Protein AF-A0A0E0BGH5-F1 (afdb_monomer)

Radius of gyration: 12.34 Å; Cα contacts (8 Å, |Δi|>4): 49; chains: 1; bounding box: 34×14×33 Å

Mean predicted aligned error: 3.09 Å

Structure (mmCIF, N/CA/C/O backbone):
data_AF-A0A0E0BGH5-F1
#
_entry.id   AF-A0A0E0BGH5-F1
#
loop_
_atom_site.group_PDB
_atom_site.id
_atom_site.type_symbol
_atom_site.label_atom_id
_atom_site.label_alt_id
_atom_site.label_comp_id
_atom_site.label_asym_id
_atom_site.label_entity_id
_atom_site.label_seq_id
_atom_site.pdbx_PDB_ins_code
_atom_site.Cartn_x
_atom_site.Cartn_y
_atom_site.Cartn_z
_atom_site.occupancy
_atom_site.B_iso_or_equiv
_atom_site.auth_seq_id
_atom_site.auth_comp_id
_atom_site.auth_asym_id
_atom_site.auth_atom_id
_atom_site.pdbx_PDB_model_num
ATOM 1 N N . MET A 1 1 ? -6.940 -0.889 -9.302 1.00 89.00 1 MET A N 1
ATOM 2 C CA . MET A 1 1 ? -5.650 -0.805 -8.582 1.00 89.00 1 MET A CA 1
ATOM 3 C C . MET A 1 1 ? -4.455 -0.780 -9.535 1.00 89.00 1 MET A C 1
ATOM 5 O O . MET A 1 1 ? -3.758 0.227 -9.559 1.00 89.00 1 MET A O 1
ATOM 9 N N . PHE A 1 2 ? -4.244 -1.822 -10.345 1.00 95.31 2 PHE A N 1
ATOM 10 C CA . PHE A 1 2 ? -3.069 -1.960 -11.222 1.00 95.31 2 PHE A CA 1
ATOM 11 C C . PHE A 1 2 ? -3.358 -1.600 -12.691 1.00 95.31 2 PHE A C 1
ATOM 13 O O . PHE A 1 2 ? -4.525 -1.564 -13.093 1.00 95.31 2 PHE A O 1
ATOM 20 N N . LYS A 1 3 ? -2.307 -1.273 -13.450 1.00 94.31 3 LYS A N 1
ATOM 21 C CA . LYS A 1 3 ? -2.285 -1.234 -14.921 1.00 94.31 3 LYS A CA 1
ATOM 22 C C . LYS A 1 3 ? -1.923 -2.628 -15.454 1.00 94.31 3 LYS A C 1
ATOM 24 O O . LYS A 1 3 ? -1.587 -3.522 -14.678 1.00 94.31 3 LYS A O 1
ATOM 29 N N . ASP A 1 4 ? -1.912 -2.772 -16.773 1.00 96.94 4 ASP A N 1
ATOM 30 C CA . ASP A 1 4 ? -1.604 -4.040 -17.448 1.00 96.94 4 ASP A CA 1
ATOM 31 C C . ASP A 1 4 ? -0.141 -4.48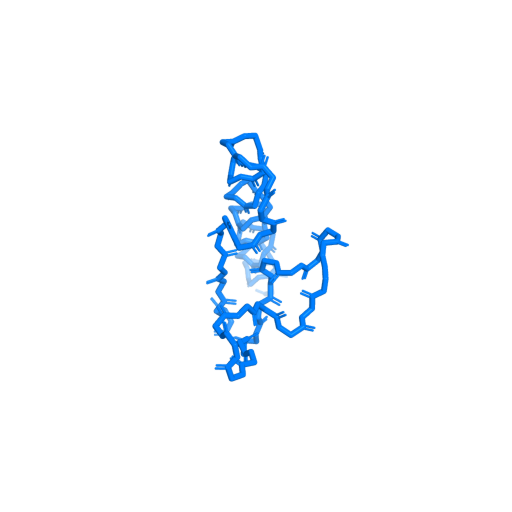7 -17.260 1.00 96.94 4 ASP A C 1
ATOM 33 O O . ASP A 1 4 ? 0.168 -5.666 -17.386 1.00 96.94 4 ASP A O 1
ATOM 37 N N . ASP A 1 5 ? 0.75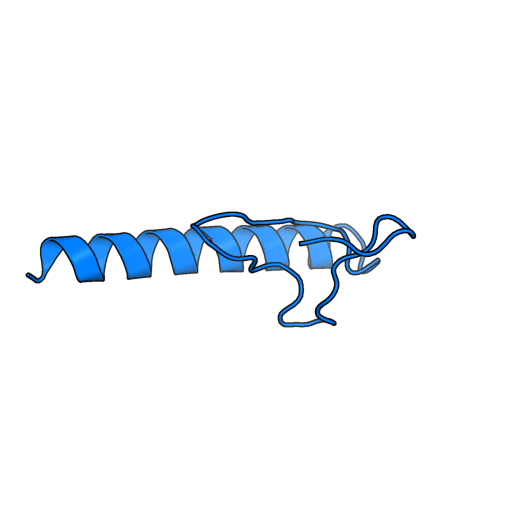3 -3.564 -16.887 1.00 94.00 5 ASP A N 1
ATOM 38 C CA . ASP A 1 5 ? 2.156 -3.845 -16.543 1.00 94.00 5 ASP A CA 1
ATOM 39 C C . ASP A 1 5 ? 2.347 -4.403 -15.115 1.00 94.00 5 ASP A C 1
ATOM 41 O O . ASP A 1 5 ? 3.476 -4.643 -14.687 1.00 94.00 5 ASP A O 1
ATOM 45 N N . GLY A 1 6 ? 1.259 -4.584 -14.359 1.00 92.38 6 GLY A N 1
ATOM 46 C CA . GLY A 1 6 ? 1.290 -5.066 -12.978 1.00 92.38 6 GLY A CA 1
ATOM 47 C C . GLY A 1 6 ? 1.655 -4.003 -11.936 1.00 92.38 6 GLY A C 1
ATOM 48 O O . GLY A 1 6 ? 1.753 -4.329 -10.753 1.00 92.38 6 GLY A O 1
ATOM 49 N N . PHE A 1 7 ? 1.820 -2.731 -12.319 1.00 94.44 7 PHE A N 1
ATOM 50 C CA . PHE A 1 7 ? 2.106 -1.633 -11.392 1.00 94.44 7 PHE A CA 1
ATOM 51 C C . PHE A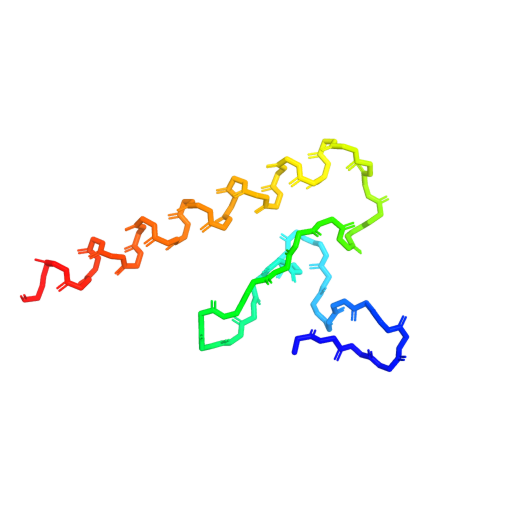 1 7 ? 0.860 -0.796 -11.062 1.00 94.44 7 PHE A C 1
ATOM 53 O O . PHE A 1 7 ? -0.073 -0.704 -11.864 1.00 94.44 7 PHE A O 1
ATOM 60 N N . PRO A 1 8 ? 0.798 -0.169 -9.870 1.00 95.69 8 PRO A N 1
ATOM 61 C CA . PRO A 1 8 ? -0.317 0.683 -9.484 1.00 95.69 8 PRO A CA 1
ATOM 62 C C . PRO A 1 8 ? -0.572 1.800 -10.497 1.00 95.69 8 PRO A C 1
ATOM 64 O O . PRO A 1 8 ? 0.355 2.407 -11.038 1.00 95.69 8 PRO A O 1
ATOM 67 N N . LYS A 1 9 ? -1.852 2.113 -10.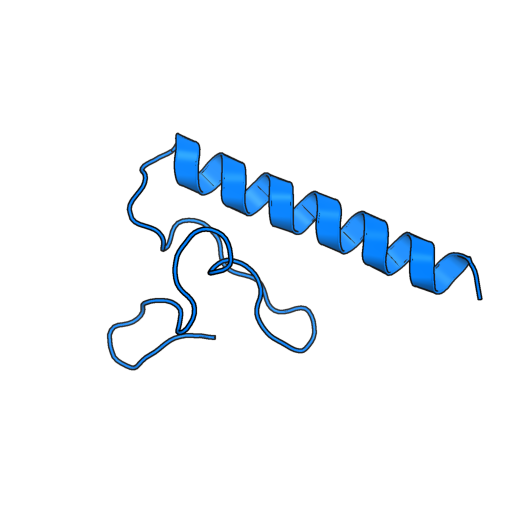725 1.00 95.19 9 LYS A N 1
ATOM 68 C CA . LYS A 1 9 ? -2.260 3.229 -11.596 1.00 95.19 9 LYS A CA 1
ATOM 69 C C . LYS A 1 9 ? -1.770 4.578 -11.057 1.00 95.19 9 LYS A C 1
ATOM 71 O O . LYS A 1 9 ? -1.409 5.452 -11.839 1.00 95.19 9 LYS A O 1
ATOM 76 N N . LYS A 1 10 ? -1.753 4.733 -9.729 1.00 95.38 10 LYS A N 1
ATOM 77 C CA . LYS A 1 10 ? -1.252 5.920 -9.024 1.00 95.38 10 LYS A CA 1
ATOM 78 C C . LYS A 1 10 ? 0.259 5.819 -8.811 1.00 95.38 10 LYS A C 1
ATOM 80 O O . LYS A 1 10 ? 0.783 4.732 -8.589 1.00 95.38 10 LYS A O 1
ATOM 85 N N . PHE A 1 11 ? 0.941 6.958 -8.823 1.00 93.75 11 PHE A N 1
ATOM 86 C CA . PHE A 1 11 ? 2.375 7.039 -8.550 1.00 93.75 11 PHE A CA 1
ATOM 87 C C . PHE A 1 11 ? 2.665 7.270 -7.062 1.00 93.75 11 PHE A C 1
ATOM 89 O O . PHE A 1 11 ? 1.806 7.730 -6.304 1.00 93.75 11 PHE A O 1
ATOM 96 N N . PHE A 1 12 ? 3.897 6.961 -6.654 1.00 94.00 12 PHE A N 1
ATOM 97 C CA . PHE A 1 12 ? 4.421 7.331 -5.340 1.00 94.00 12 PHE A CA 1
ATOM 98 C C . PHE A 1 12 ? 4.242 8.843 -5.092 1.00 94.00 12 PHE A C 1
ATOM 100 O O . PHE A 1 12 ? 4.479 9.621 -6.018 1.00 94.00 12 PHE A O 1
ATOM 107 N N . PRO A 1 13 ? 3.848 9.279 -3.877 1.00 94.19 13 PRO A N 1
ATOM 108 C CA . PRO A 1 13 ? 3.696 8.495 -2.640 1.00 94.19 13 PRO A CA 1
ATOM 109 C C . PRO A 1 13 ? 2.299 7.900 -2.400 1.00 94.19 13 PRO A C 1
ATOM 111 O O . PRO A 1 13 ? 2.074 7.289 -1.362 1.00 94.19 13 PRO A O 1
ATOM 114 N N . ASN A 1 14 ? 1.356 8.062 -3.331 1.00 94.81 14 ASN A N 1
ATOM 115 C CA . ASN A 1 14 ? -0.059 7.717 -3.127 1.00 94.81 14 ASN A CA 1
ATOM 116 C C . ASN A 1 14 ? -0.488 6.433 -3.856 1.00 94.81 14 ASN A C 1
ATOM 118 O O . ASN A 1 14 ? -1.680 6.175 -4.034 1.00 94.81 14 ASN A O 1
ATOM 122 N N . HIS A 1 15 ? 0.476 5.631 -4.310 1.00 96.88 15 HIS A N 1
ATOM 123 C CA . HIS A 1 15 ? 0.246 4.400 -5.071 1.00 96.88 15 HIS A CA 1
ATOM 124 C C . HIS A 1 15 ? -0.404 3.290 -4.244 1.00 96.88 15 HIS A C 1
ATOM 126 O O . HIS A 1 15 ? -1.087 2.446 -4.811 1.00 96.88 15 HIS A O 1
ATOM 132 N N . TRP A 1 16 ? -0.215 3.303 -2.924 1.00 97.50 16 TRP A N 1
ATOM 133 C CA . TRP A 1 16 ? -0.616 2.230 -2.011 1.00 97.50 16 TRP A CA 1
ATOM 134 C C . TRP A 1 16 ? -2.133 2.131 -1.764 1.00 97.50 16 TRP A C 1
ATOM 136 O O . TRP A 1 16 ? -2.610 1.075 -1.345 1.00 97.50 16 TRP A O 1
ATOM 146 N N . LYS A 1 17 ? -2.906 3.199 -2.036 1.00 97.00 17 LYS A N 1
ATOM 147 C CA . LYS A 1 17 ? -4.356 3.269 -1.770 1.00 97.00 17 LYS A CA 1
ATOM 148 C C . LYS A 1 17 ? -5.204 3.094 -3.033 1.00 97.00 17 LYS A C 1
ATOM 150 O O . LYS A 1 17 ? -5.256 3.978 -3.903 1.00 97.00 17 LYS A O 1
ATOM 155 N N . GLY A 1 18 ? -5.940 1.986 -3.073 1.00 94.31 18 GLY A N 1
ATOM 156 C CA . GLY A 1 18 ? -6.976 1.691 -4.056 1.00 94.31 18 GLY A CA 1
ATOM 157 C C . GLY A 1 18 ? -8.363 2.150 -3.607 1.00 94.31 18 GLY A C 1
ATOM 158 O O . GLY A 1 18 ? -8.511 3.011 -2.741 1.00 94.31 18 GLY A O 1
ATOM 159 N N . GLU A 1 19 ? -9.381 1.588 -4.243 1.00 93.88 19 GLU A N 1
ATOM 160 C CA . GLU A 1 19 ? -10.794 1.841 -3.949 1.00 93.88 19 GLU A CA 1
ATOM 161 C C . GLU A 1 19 ? -11.367 0.695 -3.108 1.00 93.88 19 GLU A C 1
ATOM 163 O O . GLU A 1 19 ? -10.795 -0.395 -3.084 1.00 93.88 19 GLU A O 1
ATOM 168 N N . ASN A 1 20 ? -12.492 0.933 -2.427 1.00 92.62 20 ASN A N 1
ATOM 169 C CA . ASN A 1 20 ? -13.236 -0.088 -1.675 1.00 92.62 20 ASN A CA 1
ATOM 170 C C . ASN A 1 20 ? -12.379 -0.871 -0.662 1.00 92.62 20 ASN A C 1
ATOM 172 O O . ASN A 1 20 ? -12.488 -2.087 -0.548 1.00 92.62 20 ASN A O 1
ATOM 176 N N . GLY A 1 21 ? -11.480 -0.175 0.043 1.00 93.00 21 GLY A N 1
ATOM 177 C CA . GLY A 1 21 ? -10.602 -0.791 1.043 1.00 93.00 21 GLY A CA 1
ATOM 178 C C . GLY A 1 21 ? -9.489 -1.675 0.470 1.00 93.00 21 GLY A C 1
ATOM 179 O O . GLY A 1 21 ? -8.828 -2.380 1.226 1.00 93.00 21 GLY A O 1
ATOM 180 N N . LEU A 1 22 ? -9.252 -1.650 -0.845 1.00 95.62 22 LEU A N 1
ATOM 181 C CA . LEU A 1 22 ? -8.136 -2.361 -1.461 1.00 95.62 22 LEU A CA 1
ATOM 182 C C . LEU A 1 22 ? -6.835 -1.560 -1.321 1.00 95.62 22 LEU A C 1
ATOM 184 O O . LEU A 1 22 ? -6.772 -0.384 -1.689 1.00 95.62 22 LEU A O 1
ATOM 188 N N . TYR A 1 23 ? -5.771 -2.228 -0.883 1.00 97.44 23 TYR A N 1
ATOM 189 C CA . TYR A 1 23 ? -4.442 -1.641 -0.718 1.00 97.44 23 TYR A CA 1
ATOM 190 C C . TYR A 1 23 ? -3.360 -2.483 -1.400 1.00 97.44 23 TYR A C 1
ATOM 192 O O . TYR A 1 23 ? -3.549 -3.672 -1.654 1.00 97.44 23 TYR A O 1
ATOM 200 N N . CYS A 1 24 ? -2.214 -1.872 -1.700 1.00 96.88 24 CYS A N 1
ATOM 201 C CA . CYS A 1 24 ? -1.022 -2.575 -2.174 1.00 96.88 24 CYS A CA 1
ATOM 202 C C . CYS A 1 24 ? 0.240 -1.990 -1.534 1.00 96.88 24 CYS A C 1
ATOM 204 O O . CYS A 1 24 ? 0.342 -0.777 -1.368 1.00 96.88 24 CYS A O 1
ATOM 206 N N . ALA A 1 25 ? 1.225 -2.836 -1.239 1.00 97.38 25 ALA A N 1
ATOM 207 C CA . ALA A 1 25 ? 2.508 -2.421 -0.680 1.00 97.38 25 ALA A CA 1
ATOM 208 C C . ALA A 1 25 ? 3.666 -2.931 -1.543 1.00 97.38 25 ALA A C 1
ATOM 210 O O . ALA A 1 25 ? 3.611 -4.041 -2.068 1.00 97.38 25 ALA A O 1
ATOM 211 N N . GLY A 1 26 ? 4.715 -2.121 -1.694 1.00 96.44 26 GLY A N 1
ATOM 212 C CA . GLY A 1 26 ? 5.978 -2.546 -2.308 1.00 96.44 26 GLY A CA 1
ATOM 213 C C . GLY A 1 26 ? 6.098 -2.362 -3.817 1.00 96.44 26 GLY A C 1
ATOM 214 O O . GLY A 1 26 ? 7.163 -2.602 -4.382 1.00 96.44 26 GLY A O 1
ATOM 215 N N . PHE A 1 27 ? 5.066 -1.845 -4.481 1.00 95.44 27 PHE A N 1
ATOM 216 C CA . PHE A 1 27 ? 5.082 -1.655 -5.933 1.00 95.44 27 PHE A CA 1
ATOM 217 C C . PHE A 1 27 ? 5.750 -0.344 -6.391 1.00 95.44 27 PHE A C 1
ATOM 219 O O . PHE A 1 27 ? 5.877 -0.096 -7.587 1.00 95.44 27 PHE A O 1
ATOM 226 N N . ALA A 1 28 ? 6.238 0.492 -5.468 1.00 94.00 28 ALA A N 1
ATOM 227 C CA . ALA A 1 28 ? 6.953 1.726 -5.810 1.00 94.00 28 ALA A CA 1
ATOM 228 C C . ALA A 1 28 ? 8.414 1.518 -6.255 1.00 94.00 28 ALA A C 1
ATOM 230 O O . ALA A 1 28 ? 9.058 2.489 -6.646 1.00 94.00 28 ALA A O 1
ATOM 231 N N . ARG A 1 29 ? 8.955 0.287 -6.189 1.00 94.75 29 ARG A N 1
ATOM 232 C CA . ARG A 1 29 ? 10.377 -0.026 -6.473 1.00 94.75 29 ARG A CA 1
ATOM 233 C C . ARG A 1 29 ? 11.360 0.789 -5.616 1.00 94.75 29 ARG A C 1
ATOM 235 O O . ARG A 1 29 ? 12.384 1.261 -6.093 1.00 94.75 29 ARG A O 1
ATOM 242 N N . ARG A 1 30 ? 11.041 0.953 -4.328 1.00 95.44 30 ARG A N 1
ATOM 243 C CA . ARG A 1 30 ? 11.835 1.729 -3.352 1.00 95.44 30 ARG A CA 1
ATOM 244 C C . ARG A 1 30 ? 12.502 0.861 -2.274 1.00 95.44 30 ARG A C 1
ATOM 246 O O . ARG A 1 30 ? 12.846 1.356 -1.204 1.00 95.44 30 ARG A O 1
ATOM 253 N N . GLY A 1 31 ? 12.660 -0.436 -2.542 1.00 97.12 31 GLY A N 1
ATOM 254 C CA . GLY A 1 31 ? 13.241 -1.399 -1.601 1.00 97.12 31 GLY A CA 1
ATOM 255 C C . GLY A 1 31 ? 12.433 -1.563 -0.306 1.00 97.12 31 GLY A C 1
ATOM 256 O O . GLY A 1 31 ? 11.275 -1.149 -0.221 1.00 97.12 31 GLY A O 1
ATOM 257 N N . LEU A 1 32 ? 13.062 -2.157 0.715 1.00 98.06 32 LEU A N 1
ATOM 258 C CA . LEU A 1 32 ? 12.430 -2.464 2.008 1.00 98.06 32 LEU A CA 1
ATOM 259 C C . LEU A 1 32 ? 11.861 -1.222 2.707 1.00 98.06 32 LEU A C 1
ATOM 261 O O . LEU A 1 32 ? 10.764 -1.276 3.254 1.00 98.06 32 LEU A O 1
ATOM 265 N N . ALA A 1 33 ? 12.563 -0.087 2.635 1.00 97.62 33 ALA A N 1
ATOM 266 C CA . ALA A 1 33 ? 12.093 1.170 3.217 1.00 97.62 33 ALA A CA 1
ATOM 267 C C . ALA A 1 33 ? 10.782 1.655 2.571 1.00 97.62 33 ALA A C 1
ATOM 269 O O . ALA A 1 33 ? 9.892 2.143 3.263 1.00 97.62 33 ALA A O 1
ATOM 270 N N . GLY A 1 34 ? 10.635 1.484 1.252 1.00 97.44 34 GLY A N 1
ATOM 271 C CA . GLY A 1 34 ? 9.386 1.779 0.552 1.00 97.44 34 GLY A CA 1
ATOM 272 C C . GLY A 1 34 ? 8.244 0.850 0.953 1.00 97.44 34 GLY A C 1
ATOM 273 O O . GLY A 1 34 ? 7.137 1.318 1.188 1.00 97.44 34 GLY A O 1
ATOM 274 N N . ILE A 1 35 ? 8.528 -0.449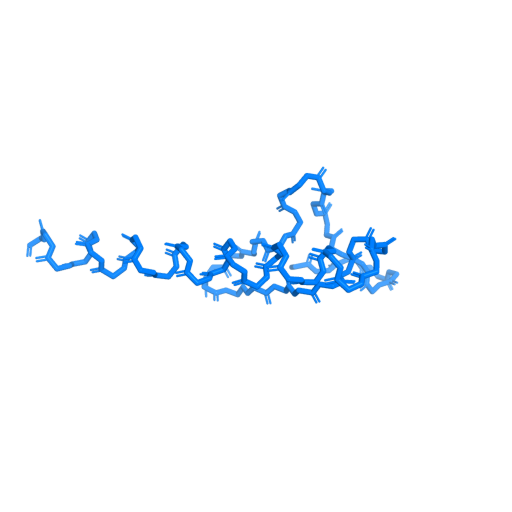 1.089 1.00 98.06 35 ILE A N 1
ATOM 275 C CA . ILE A 1 35 ? 7.540 -1.439 1.547 1.00 98.06 35 ILE A CA 1
ATOM 276 C C . ILE A 1 35 ? 7.044 -1.085 2.954 1.00 98.06 35 ILE A C 1
ATOM 278 O O . ILE A 1 35 ? 5.838 -1.070 3.192 1.00 98.06 35 ILE A O 1
ATOM 282 N N . ALA A 1 36 ? 7.961 -0.755 3.867 1.00 98.38 36 ALA A N 1
ATOM 283 C CA . ALA A 1 36 ? 7.624 -0.366 5.234 1.00 98.38 36 ALA A CA 1
ATOM 284 C C . ALA A 1 36 ? 6.763 0.906 5.277 1.00 98.38 36 ALA A C 1
ATOM 286 O O . ALA A 1 36 ? 5.811 0.985 6.051 1.00 98.38 36 ALA A O 1
ATOM 287 N N . MET A 1 37 ? 7.065 1.885 4.421 1.00 98.12 37 MET A N 1
ATOM 288 C CA . MET A 1 37 ? 6.287 3.118 4.312 1.00 98.12 37 MET A CA 1
ATOM 289 C C . MET A 1 37 ? 4.864 2.861 3.817 1.00 98.12 37 MET A C 1
ATOM 291 O O . MET A 1 37 ? 3.914 3.368 4.408 1.00 98.12 37 MET A O 1
ATOM 295 N N . ASP A 1 38 ? 4.712 2.039 2.778 1.00 98.00 38 ASP A N 1
ATOM 296 C CA . ASP A 1 38 ? 3.395 1.656 2.270 1.00 98.00 38 ASP A CA 1
ATOM 297 C C . ASP A 1 38 ? 2.586 0.919 3.342 1.00 98.00 38 ASP A C 1
ATOM 299 O O . ASP A 1 38 ? 1.434 1.268 3.587 1.00 98.00 38 ASP A O 1
ATOM 303 N N . ALA A 1 39 ? 3.195 -0.059 4.023 1.00 98.50 39 ALA A N 1
ATOM 304 C CA . ALA A 1 39 ? 2.545 -0.821 5.087 1.00 98.50 39 ALA A CA 1
ATOM 305 C C . ALA A 1 39 ? 2.071 0.080 6.238 1.00 98.50 39 ALA A C 1
ATOM 307 O O . ALA A 1 39 ? 0.942 -0.068 6.706 1.00 98.50 39 ALA A O 1
ATOM 308 N N . LYS A 1 40 ? 2.900 1.049 6.651 1.00 98.44 40 LYS A N 1
ATOM 309 C CA . LYS A 1 40 ? 2.526 2.033 7.671 1.00 98.44 40 LYS A CA 1
ATOM 310 C C . LYS A 1 40 ? 1.341 2.888 7.218 1.00 98.44 40 LYS A C 1
ATOM 312 O O . LYS A 1 40 ? 0.358 2.980 7.942 1.00 98.44 40 LYS A O 1
ATOM 317 N N . ASN A 1 41 ? 1.396 3.444 6.008 1.00 98.12 41 ASN A N 1
ATOM 318 C CA . ASN A 1 41 ? 0.312 4.274 5.480 1.00 98.12 41 ASN A CA 1
ATOM 319 C C . ASN A 1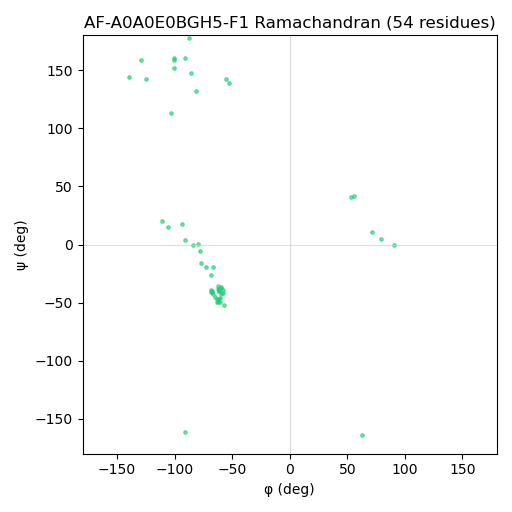 41 ? -1.021 3.510 5.392 1.00 98.12 41 ASN A C 1
ATOM 321 O O . ASN A 1 41 ? -2.079 4.075 5.662 1.00 98.12 41 ASN A O 1
ATOM 325 N N . ILE A 1 42 ? -0.972 2.224 5.030 1.00 98.31 42 ILE A N 1
ATOM 326 C CA . ILE A 1 42 ? -2.148 1.347 5.001 1.00 98.31 42 ILE A CA 1
ATOM 327 C C . ILE A 1 42 ? -2.728 1.178 6.406 1.00 98.31 42 ILE A C 1
ATOM 329 O O . ILE A 1 42 ? -3.932 1.360 6.583 1.00 98.31 42 ILE A O 1
ATOM 333 N N . ALA A 1 43 ? -1.889 0.854 7.393 1.00 98.38 43 ALA A N 1
ATOM 334 C CA . ALA A 1 43 ? -2.322 0.682 8.777 1.00 98.38 43 ALA A CA 1
ATOM 335 C C . ALA A 1 43 ? -2.945 1.971 9.337 1.00 98.38 43 ALA A C 1
ATOM 337 O O . ALA A 1 43 ? -4.073 1.935 9.828 1.00 98.38 43 ALA A O 1
ATOM 338 N N . ASP A 1 44 ? -2.263 3.107 9.171 1.00 98.06 44 ASP A N 1
ATOM 339 C CA . ASP A 1 44 ? -2.737 4.421 9.622 1.00 98.06 44 ASP A CA 1
ATOM 340 C C . ASP A 1 44 ? -4.093 4.769 8.981 1.00 98.06 44 ASP A C 1
ATOM 342 O O . ASP A 1 44 ? -5.011 5.246 9.649 1.00 98.06 44 ASP A O 1
ATOM 346 N N . HIS A 1 45 ? -4.261 4.476 7.687 1.00 97.44 45 HIS A N 1
ATOM 347 C CA . HIS A 1 45 ? -5.516 4.725 6.986 1.00 97.44 45 HIS A CA 1
ATOM 348 C C . HIS A 1 45 ? -6.662 3.824 7.465 1.00 97.44 45 HIS A C 1
ATOM 350 O O . HIS A 1 45 ? -7.798 4.292 7.569 1.00 97.44 45 HIS A O 1
ATOM 356 N N . ILE A 1 46 ? -6.395 2.546 7.751 1.00 97.44 46 ILE A N 1
ATOM 357 C CA . ILE A 1 46 ? -7.403 1.629 8.304 1.00 97.44 46 ILE A CA 1
ATOM 358 C C . ILE A 1 46 ? -7.857 2.121 9.677 1.00 97.44 46 ILE A C 1
ATOM 360 O O . ILE A 1 46 ? -9.062 2.219 9.893 1.00 97.44 46 ILE A O 1
ATOM 364 N N . VAL A 1 47 ? -6.924 2.486 10.562 1.00 97.50 47 VAL A N 1
ATOM 365 C CA . VAL A 1 47 ? -7.244 3.029 11.893 1.00 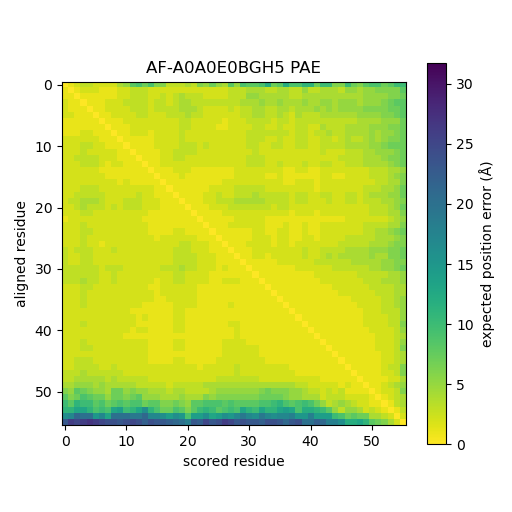97.50 47 VAL A CA 1
ATOM 366 C C . VAL A 1 47 ? -8.119 4.273 11.763 1.00 97.50 47 VAL A C 1
ATOM 368 O O . VAL A 1 47 ? -9.228 4.289 12.286 1.00 97.50 47 VAL A O 1
ATOM 371 N N . ALA A 1 48 ? -7.697 5.252 10.958 1.00 95.88 48 ALA A N 1
ATOM 372 C CA . ALA A 1 48 ? -8.469 6.475 10.748 1.00 95.88 48 ALA A CA 1
ATOM 373 C C . ALA A 1 48 ? -9.869 6.208 10.163 1.00 95.88 48 ALA A C 1
ATOM 375 O O . ALA A 1 48 ? -10.832 6.876 10.533 1.00 95.88 48 ALA A O 1
ATOM 376 N N . THR A 1 49 ? -10.002 5.226 9.264 1.00 94.75 49 THR A N 1
ATOM 377 C CA . THR A 1 49 ?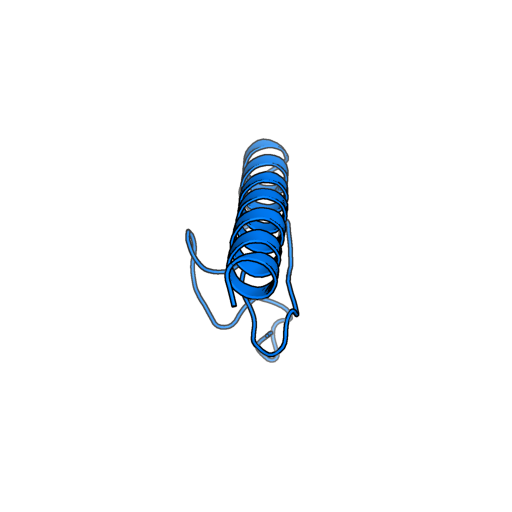 -11.305 4.838 8.695 1.00 94.75 49 THR A CA 1
ATOM 378 C C . THR A 1 49 ? -12.207 4.197 9.755 1.00 94.75 49 THR A C 1
ATOM 380 O O . THR A 1 49 ? -13.400 4.482 9.790 1.00 94.75 49 THR A O 1
ATOM 383 N N . MET A 1 50 ? -11.660 3.351 10.633 1.00 94.19 50 MET A N 1
ATOM 384 C CA . MET A 1 50 ? -12.423 2.726 11.721 1.00 94.19 50 MET A CA 1
ATOM 385 C C . MET A 1 50 ? -12.855 3.753 12.768 1.00 94.19 50 MET A C 1
ATOM 387 O O . MET A 1 50 ? -14.004 3.731 13.202 1.00 94.19 50 MET A O 1
ATOM 391 N N . ASP A 1 51 ? -11.982 4.697 13.114 1.00 93.62 51 ASP A N 1
ATOM 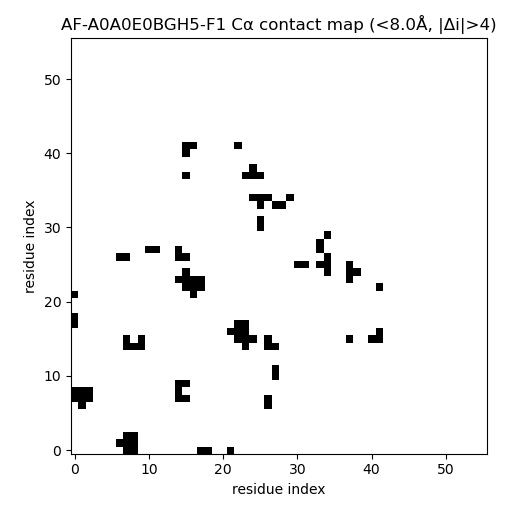392 C CA . ASP A 1 51 ? -12.325 5.799 14.016 1.00 93.62 51 ASP A CA 1
ATOM 393 C C . ASP A 1 51 ? -13.455 6.654 13.435 1.00 93.62 51 ASP A C 1
ATOM 395 O O . ASP A 1 51 ? -14.374 7.038 14.152 1.00 93.62 51 ASP A O 1
ATOM 399 N N . GLN A 1 52 ? -13.442 6.919 12.126 1.00 88.94 52 GLN A N 1
ATOM 400 C CA . GLN A 1 52 ? -14.545 7.616 11.462 1.00 88.94 52 GLN A CA 1
ATOM 401 C C . GLN A 1 52 ? -15.865 6.852 11.559 1.00 88.94 52 GLN A C 1
ATOM 403 O O . GLN A 1 52 ? -16.886 7.494 11.751 1.00 88.94 52 GLN A O 1
ATOM 408 N N . ILE A 1 53 ? -15.858 5.520 11.458 1.00 85.56 53 ILE A N 1
ATOM 409 C CA . ILE A 1 53 ? -17.071 4.698 11.602 1.00 85.56 53 ILE A CA 1
ATOM 410 C C . ILE A 1 53 ? -17.595 4.739 13.043 1.00 85.56 53 ILE A C 1
ATOM 412 O O . ILE A 1 53 ? -18.800 4.817 13.249 1.00 85.56 53 ILE A O 1
ATOM 416 N N . ASN A 1 54 ? -16.700 4.700 14.031 1.00 84.50 54 ASN A N 1
ATOM 417 C CA . ASN A 1 54 ? -17.065 4.669 15.449 1.00 84.50 54 ASN A CA 1
ATOM 418 C C . ASN A 1 54 ? -17.504 6.035 16.006 1.00 84.50 54 ASN A C 1
ATOM 420 O O . ASN A 1 54 ? -18.083 6.090 17.086 1.00 84.50 54 ASN A O 1
ATOM 424 N N . ASN A 1 55 ? -17.205 7.127 15.297 1.00 70.94 55 ASN A N 1
ATOM 425 C CA . ASN A 1 55 ? -17.605 8.491 15.651 1.00 70.94 55 ASN A CA 1
ATOM 426 C C . ASN A 1 55 ? -18.929 8.924 14.978 1.00 70.94 55 ASN A C 1
ATOM 428 O O . ASN A 1 55 ? -19.201 10.125 14.893 1.00 70.94 55 ASN A O 1
ATOM 432 N N . VAL A 1 56 ? -19.722 7.964 14.483 1.00 55.09 56 VAL A N 1
ATOM 433 C CA . VAL A 1 56 ? -21.076 8.154 13.925 1.00 55.09 56 VAL A CA 1
ATOM 434 C C . VAL A 1 56 ? -22.120 7.619 14.894 1.00 55.09 56 VAL A C 1
ATOM 436 O O . VAL A 1 56 ? -21.895 6.526 15.458 1.00 55.09 56 VAL A O 1
#

Sequence (56 aa):
MFKDDGFPKKFFPNHWKGENGLYCAGFARRGLAGIAMDAKNIADHIVATMDQINNV

InterPro domains:
  IPR050982 Auxin biosynthesis and cation transport [PTHR43539] (2-54)

pLDDT: mean 94.22, std 6.85, range [55.09, 98.5]

Secondary structure (DSSP, 8-state):
-B-TTSSBSSPTTSTTB-STT-B--STTS-HHHHHHHHHHHHHHHHHHHHHHHHT-

Foldseek 3Di:
DDDPVRAAPDAPPVRQDDPPLDGDADRNVPPPVRRVSSVVVSVVVVVVVVVVVVVD

Solvent-accessible surface area (backbone atoms only — not comparable to full-atom values): 3385 Å² total; per-residue (Å²): 100,61,45,96,87,73,38,48,71,47,59,80,94,58,36,33,65,48,65,95,89,40,70,52,64,52,74,76,77,54,59,70,68,38,28,52,50,31,49,47,53,52,51,55,50,52,52,56,53,51,52,57,60,72,74,105

Organism: NCBI:txid40148